Protein AF-A0A2N4YQC7-F1 (afdb_monomer)

Secondary structure (DSSP, 8-state):
-HHHHHHHHHHHHHHHHHHHHHTSSSSHHHHHHTT--HHHHHHHHHHHHHHHHHH-

Foldseek 3Di:
DVVVVVVVVVVVVLVVQLCLQQPCQLPPVNCVVVVDDNVRSVVCNVVSNVCSVVRD

Mean predicted aligned error: 2.24 Å

Structure (mmCIF, N/CA/C/O backbone):
data_AF-A0A2N4YQC7-F1
#
_entry.id   AF-A0A2N4YQC7-F1
#
loop_
_atom_site.group_PDB
_atom_site.id
_atom_site.type_symbol
_atom_site.label_atom_id
_atom_site.label_alt_id
_atom_site.label_comp_id
_atom_site.label_asym_id
_atom_site.label_entity_id
_atom_site.label_seq_id
_atom_site.pdbx_PDB_ins_code
_atom_site.Cartn_x
_atom_site.Cartn_y
_atom_site.Cartn_z
_atom_site.occupancy
_atom_site.B_iso_or_equiv
_atom_site.auth_seq_id
_atom_site.auth_comp_id
_atom_site.auth_asym_id
_atom_site.auth_atom_id
_atom_site.pdbx_PDB_model_num
ATOM 1 N N . MET A 1 1 ? 18.890 -6.952 -21.491 1.00 88.88 1 MET A N 1
ATOM 2 C CA . MET A 1 1 ? 18.576 -8.110 -20.621 1.00 88.88 1 MET A CA 1
ATOM 3 C C . MET A 1 1 ? 18.339 -7.674 -19.178 1.00 88.88 1 MET A C 1
ATOM 5 O O . MET A 1 1 ? 17.215 -7.815 -18.725 1.00 88.88 1 MET A O 1
ATOM 9 N N . LEU A 1 2 ? 19.320 -7.074 -18.485 1.00 96.88 2 LEU A N 1
ATOM 10 C CA . LEU A 1 2 ? 19.141 -6.613 -17.096 1.00 96.88 2 LEU A CA 1
ATOM 11 C C . LEU A 1 2 ? 17.969 -5.629 -16.920 1.00 96.88 2 LEU A C 1
ATOM 13 O O . LEU A 1 2 ? 17.126 -5.840 -16.059 1.00 96.88 2 LEU A O 1
ATOM 17 N N . ALA A 1 3 ? 17.870 -4.605 -17.775 1.00 98.00 3 ALA A N 1
ATOM 18 C CA . ALA A 1 3 ? 16.767 -3.640 -17.717 1.00 98.00 3 ALA A CA 1
ATOM 19 C C . ALA A 1 3 ? 15.386 -4.315 -17.816 1.00 98.00 3 ALA A C 1
ATOM 21 O O . ALA A 1 3 ? 14.497 -4.014 -17.033 1.00 98.00 3 ALA A O 1
ATOM 22 N N . THR A 1 4 ? 15.227 -5.284 -18.722 1.00 98.25 4 THR A N 1
ATOM 23 C CA . THR A 1 4 ? 13.984 -6.053 -18.883 1.00 98.25 4 THR A CA 1
ATOM 24 C C . THR A 1 4 ? 13.625 -6.834 -17.620 1.00 98.25 4 THR A C 1
ATOM 26 O O . THR A 1 4 ? 12.463 -6.851 -17.230 1.00 98.25 4 THR A O 1
ATOM 29 N N . LEU A 1 5 ? 14.614 -7.444 -16.956 1.00 98.56 5 LEU A N 1
ATOM 30 C CA . LEU A 1 5 ? 14.396 -8.155 -15.693 1.00 98.56 5 LEU A CA 1
ATOM 31 C C . LEU A 1 5 ? 13.950 -7.204 -14.578 1.00 98.56 5 LEU A C 1
ATOM 33 O O . LEU A 1 5 ? 13.026 -7.526 -13.839 1.00 98.56 5 LEU A O 1
ATOM 37 N N . LEU A 1 6 ? 14.565 -6.022 -14.483 1.00 98.44 6 LEU A N 1
ATOM 38 C CA . LEU A 1 6 ? 14.186 -5.013 -13.492 1.00 98.44 6 LEU A CA 1
ATOM 39 C C . LEU A 1 6 ? 12.781 -4.457 -13.752 1.00 98.44 6 LEU A C 1
ATOM 41 O O . LEU A 1 6 ? 12.003 -4.318 -12.815 1.00 98.44 6 LEU A O 1
ATOM 45 N N . VAL A 1 7 ? 12.423 -4.206 -15.013 1.00 98.38 7 VAL A N 1
ATOM 46 C CA . VAL A 1 7 ? 11.063 -3.789 -15.389 1.00 98.38 7 VAL A CA 1
ATOM 47 C C . VAL A 1 7 ? 10.043 -4.867 -15.024 1.00 98.38 7 VAL A C 1
ATOM 49 O O . VAL A 1 7 ? 9.024 -4.556 -14.415 1.00 98.38 7 VAL A O 1
ATOM 52 N N . ALA A 1 8 ? 10.324 -6.137 -15.335 1.00 98.31 8 ALA A N 1
ATOM 53 C CA . ALA A 1 8 ? 9.437 -7.244 -14.985 1.00 98.31 8 ALA A CA 1
ATOM 54 C C . ALA A 1 8 ? 9.264 -7.379 -13.463 1.00 98.31 8 ALA A C 1
ATOM 56 O O . ALA A 1 8 ? 8.148 -7.571 -12.986 1.00 98.31 8 ALA A O 1
ATOM 57 N N . LEU A 1 9 ? 10.346 -7.219 -12.695 1.00 98.38 9 LEU A N 1
ATOM 58 C CA . LEU A 1 9 ? 10.298 -7.207 -11.233 1.00 98.38 9 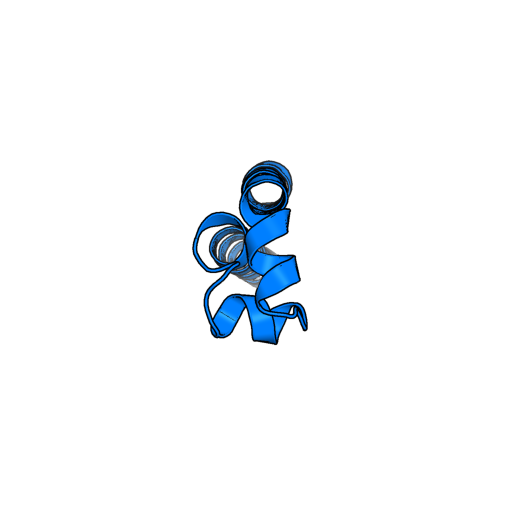LEU A CA 1
ATOM 59 C C . LEU A 1 9 ? 9.402 -6.077 -10.708 1.00 98.38 9 LEU A C 1
ATOM 61 O O . LEU A 1 9 ? 8.545 -6.321 -9.863 1.00 98.38 9 LEU A O 1
ATOM 65 N N . VAL A 1 10 ? 9.562 -4.857 -11.226 1.00 97.75 10 VAL A N 1
ATOM 66 C CA . VAL A 1 10 ? 8.736 -3.707 -10.829 1.00 97.75 10 VAL A CA 1
ATOM 67 C C . VAL A 1 10 ? 7.266 -3.931 -11.185 1.00 97.75 10 VAL A C 1
ATOM 69 O O . VAL A 1 10 ? 6.403 -3.638 -10.360 1.00 97.75 10 VAL A O 1
ATOM 72 N N . ALA A 1 11 ? 6.968 -4.500 -12.355 1.00 97.50 11 ALA A N 1
ATOM 73 C CA . ALA A 1 11 ? 5.600 -4.833 -12.749 1.00 97.50 11 ALA A CA 1
ATOM 74 C C . ALA A 1 11 ? 4.961 -5.862 -11.797 1.00 97.50 11 ALA A C 1
ATOM 76 O O . ALA A 1 11 ? 3.818 -5.693 -11.380 1.00 97.50 11 ALA A O 1
ATOM 77 N N . ILE A 1 12 ? 5.711 -6.892 -11.388 1.00 98.12 12 ILE A N 1
ATOM 78 C CA . ILE A 1 12 ? 5.248 -7.873 -10.392 1.00 98.12 12 ILE A CA 1
ATOM 79 C C . ILE A 1 12 ? 4.964 -7.192 -9.046 1.00 98.12 12 ILE A C 1
ATOM 81 O O . ILE A 1 12 ? 3.955 -7.495 -8.412 1.00 98.12 12 ILE A O 1
ATOM 85 N N . ILE A 1 13 ? 5.822 -6.260 -8.620 1.00 96.88 13 ILE A N 1
ATOM 86 C CA . ILE A 1 13 ? 5.621 -5.498 -7.380 1.00 96.88 13 ILE A CA 1
ATOM 87 C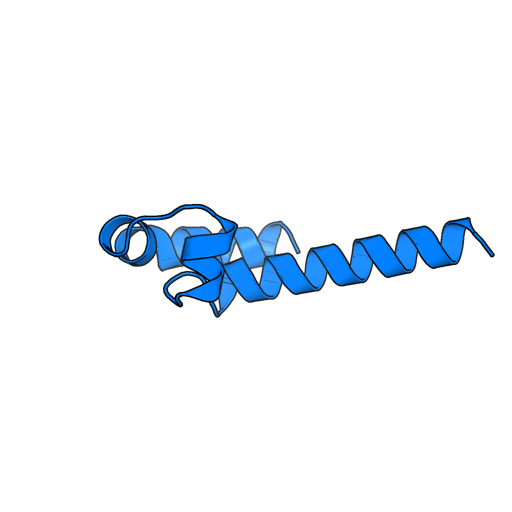 C . ILE A 1 13 ? 4.336 -4.655 -7.454 1.00 96.88 13 ILE A C 1
ATOM 89 O O . ILE A 1 13 ? 3.555 -4.697 -6.506 1.00 96.88 13 ILE A O 1
ATOM 93 N N . HIS A 1 14 ? 4.073 -3.956 -8.566 1.00 96.75 14 HIS A N 1
ATOM 94 C CA . HIS A 1 14 ? 2.843 -3.162 -8.737 1.00 96.75 14 HIS A CA 1
ATOM 95 C C . HIS A 1 14 ? 1.592 -4.039 -8.656 1.00 96.75 14 HIS A C 1
ATOM 97 O O . HIS A 1 14 ? 0.674 -3.731 -7.901 1.00 96.75 14 HIS A O 1
ATOM 103 N N . LEU A 1 15 ? 1.588 -5.188 -9.339 1.00 96.81 15 LEU A N 1
ATOM 104 C CA . LEU A 1 15 ? 0.473 -6.135 -9.273 1.00 96.81 15 LEU A CA 1
ATOM 105 C C . LEU A 1 15 ? 0.260 -6.684 -7.857 1.00 96.81 15 LEU A C 1
ATOM 107 O O . LEU A 1 15 ? -0.879 -6.819 -7.410 1.00 96.81 15 LEU A O 1
ATOM 111 N N . ALA A 1 16 ? 1.340 -6.992 -7.135 1.00 96.44 16 ALA A N 1
ATOM 112 C CA . ALA A 1 16 ? 1.246 -7.467 -5.759 1.00 96.44 16 ALA A CA 1
ATOM 113 C C . ALA A 1 16 ? 0.643 -6.402 -4.826 1.00 96.44 16 ALA A C 1
ATOM 115 O O . ALA A 1 16 ? -0.215 -6.732 -4.007 1.00 96.44 16 ALA A O 1
ATOM 116 N N . ILE A 1 17 ? 1.051 -5.137 -4.969 1.00 96.50 17 ILE A N 1
ATOM 117 C CA . ILE A 1 17 ? 0.509 -4.014 -4.190 1.00 96.50 17 ILE A CA 1
ATOM 118 C C . ILE A 1 17 ? -0.961 -3.778 -4.544 1.00 96.50 17 ILE A C 1
ATOM 120 O O . ILE A 1 17 ? -1.787 -3.746 -3.635 1.00 96.50 17 ILE A O 1
ATOM 124 N N . LEU A 1 18 ? -1.312 -3.733 -5.834 1.00 97.00 18 LEU A N 1
ATOM 125 C CA . LEU A 1 18 ? -2.697 -3.596 -6.297 1.00 97.00 18 LEU A CA 1
ATOM 126 C C . LEU A 1 18 ? -3.595 -4.673 -5.680 1.00 97.00 18 LEU A C 1
ATOM 128 O O . LEU A 1 18 ? -4.673 -4.374 -5.168 1.00 97.00 18 LEU A O 1
ATOM 132 N N . VAL A 1 19 ? -3.145 -5.933 -5.667 1.00 97.88 19 VAL A N 1
ATOM 133 C CA . VAL A 1 19 ? -3.922 -7.027 -5.069 1.00 97.88 19 VAL A CA 1
ATOM 134 C C . VAL A 1 19 ? -4.079 -6.853 -3.556 1.00 97.88 19 VAL A C 1
ATOM 136 O O . VAL A 1 19 ? -5.163 -7.103 -3.015 1.00 97.88 19 VAL A O 1
ATOM 139 N N . LEU A 1 20 ? -3.023 -6.413 -2.867 1.00 97.75 20 LEU A N 1
ATOM 140 C CA . LEU A 1 20 ? -3.082 -6.130 -1.435 1.00 97.75 20 LEU A CA 1
ATOM 141 C C . LEU A 1 20 ? -4.046 -4.980 -1.109 1.00 97.75 20 LEU A C 1
ATOM 143 O O . LEU A 1 20 ? -4.802 -5.098 -0.149 1.00 97.75 20 LEU A O 1
ATOM 147 N N . GLU A 1 21 ? -4.052 -3.914 -1.906 1.00 98.00 21 GLU A N 1
ATOM 148 C CA . GLU A 1 21 ? -4.877 -2.718 -1.700 1.00 98.00 21 GLU A CA 1
ATOM 149 C C . GLU A 1 21 ? -6.352 -2.933 -2.069 1.00 98.00 21 GLU A C 1
ATOM 151 O O . GLU A 1 21 ? -7.239 -2.518 -1.323 1.00 98.00 21 GLU A O 1
ATOM 156 N N . MET A 1 22 ? -6.643 -3.626 -3.176 1.00 97.56 22 MET A N 1
ATOM 157 C CA . MET A 1 22 ? -8.020 -3.788 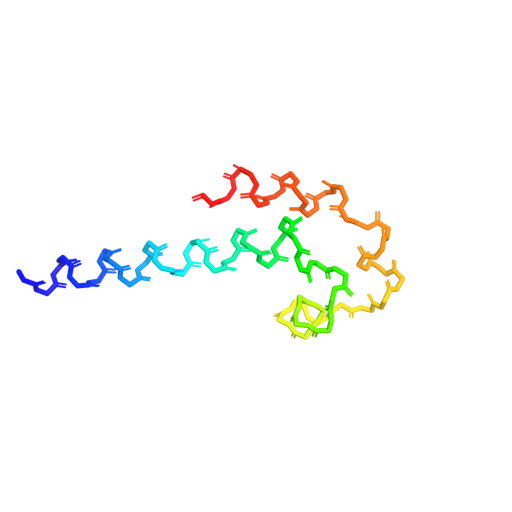-3.665 1.00 97.56 22 MET A CA 1
ATOM 158 C C . MET A 1 22 ? -8.761 -4.977 -3.058 1.00 97.56 22 MET A C 1
ATOM 160 O O . MET A 1 22 ? -9.969 -4.896 -2.839 1.00 97.56 22 MET A O 1
ATOM 164 N N . PHE A 1 23 ? -8.068 -6.092 -2.810 1.00 97.25 23 PHE A N 1
ATOM 165 C CA . PHE A 1 23 ? -8.728 -7.356 -2.460 1.00 97.25 23 PHE A CA 1
ATOM 166 C C . PHE A 1 23 ? -8.369 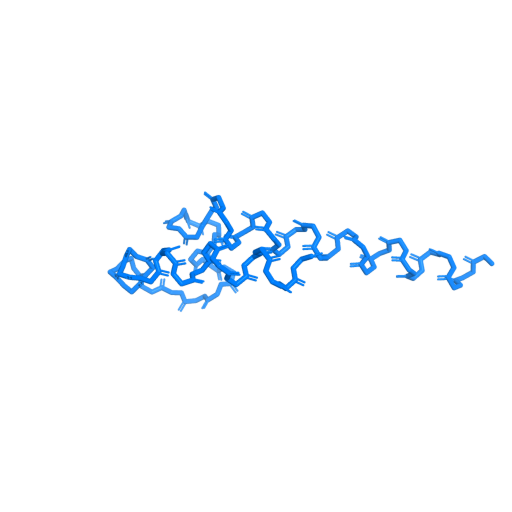-7.865 -1.065 1.00 97.25 23 PHE A C 1
ATOM 168 O O . PHE A 1 23 ? -9.189 -8.523 -0.427 1.00 97.25 23 PHE A O 1
ATOM 175 N N . LEU A 1 24 ? -7.155 -7.587 -0.579 1.00 98.25 24 LEU A N 1
ATOM 176 C CA . LEU A 1 24 ? -6.646 -8.163 0.673 1.00 98.25 24 LEU A CA 1
ATOM 177 C C . LEU A 1 24 ? -6.452 -7.138 1.799 1.00 98.25 24 LEU A C 1
ATOM 179 O O . LEU A 1 24 ? -5.866 -7.492 2.823 1.00 98.25 24 LEU A O 1
ATOM 183 N N . TRP A 1 25 ? -6.960 -5.912 1.650 1.00 98.38 25 TRP A N 1
ATOM 184 C CA . TRP A 1 25 ? -6.722 -4.805 2.586 1.00 98.38 25 TRP A CA 1
ATOM 185 C C . TRP A 1 25 ? -7.113 -5.143 4.032 1.00 98.38 25 TRP A C 1
ATOM 187 O O . TRP A 1 25 ? -6.330 -4.963 4.964 1.00 98.38 25 TRP A O 1
ATOM 197 N N . GLU A 1 26 ? -8.298 -5.728 4.224 1.00 98.38 26 GLU A N 1
ATOM 198 C CA . GLU A 1 26 ? -8.795 -6.154 5.543 1.00 98.38 26 GLU A CA 1
ATOM 199 C C . GLU A 1 26 ? -8.226 -7.519 5.988 1.00 98.38 26 GLU A C 1
ATOM 201 O O . GLU A 1 26 ? -8.235 -7.868 7.179 1.00 98.38 26 GLU A O 1
ATOM 206 N N . ALA A 1 27 ? -7.689 -8.302 5.048 1.00 98.12 27 ALA A N 1
ATOM 207 C CA . ALA A 1 27 ? -7.142 -9.623 5.323 1.00 98.12 27 ALA A CA 1
ATOM 208 C C . ALA A 1 27 ? -5.853 -9.531 6.168 1.00 98.12 27 ALA A C 1
ATOM 210 O O . ALA A 1 27 ? -5.141 -8.524 6.137 1.00 98.12 27 ALA A O 1
ATOM 211 N N . PRO A 1 28 ? -5.470 -10.599 6.898 1.00 98.12 28 PRO A N 1
ATOM 212 C CA . PRO A 1 28 ? -4.234 -10.603 7.683 1.00 98.12 28 PRO A CA 1
ATOM 213 C C . PRO A 1 28 ? -2.972 -10.312 6.861 1.00 98.12 28 PRO A C 1
ATOM 215 O O . PRO A 1 28 ? -1.972 -9.880 7.423 1.00 98.12 28 PRO A O 1
ATOM 218 N N . ALA A 1 29 ? -2.979 -10.590 5.554 1.00 97.69 29 ALA A N 1
ATOM 219 C CA . ALA A 1 29 ? -1.874 -10.258 4.658 1.00 97.69 29 ALA A CA 1
ATOM 220 C C . ALA A 1 29 ? -1.747 -8.739 4.442 1.00 97.69 29 ALA A C 1
ATOM 222 O O . ALA A 1 29 ? -0.687 -8.198 4.745 1.00 97.69 29 ALA A O 1
ATOM 223 N N . GLY A 1 30 ? -2.818 -8.051 4.020 1.00 97.56 30 GLY A N 1
ATOM 224 C CA . GLY A 1 30 ? -2.814 -6.595 3.832 1.00 97.56 30 GLY A CA 1
ATOM 225 C C . GLY A 1 30 ? -2.525 -5.849 5.132 1.00 97.56 30 GLY A C 1
ATOM 226 O O . GLY A 1 30 ? -1.604 -5.039 5.191 1.00 97.56 30 GLY A O 1
ATOM 227 N N . ARG A 1 31 ? -3.195 -6.222 6.230 1.00 98.25 31 ARG A N 1
ATOM 228 C CA . ARG A 1 31 ? -2.948 -5.601 7.543 1.00 98.25 31 ARG A CA 1
ATOM 229 C C . ARG A 1 31 ? -1.509 -5.756 8.030 1.00 98.25 31 ARG A C 1
ATOM 231 O O . ARG A 1 31 ? -0.987 -4.831 8.637 1.00 98.25 31 ARG A O 1
ATOM 238 N N . ARG A 1 32 ? -0.852 -6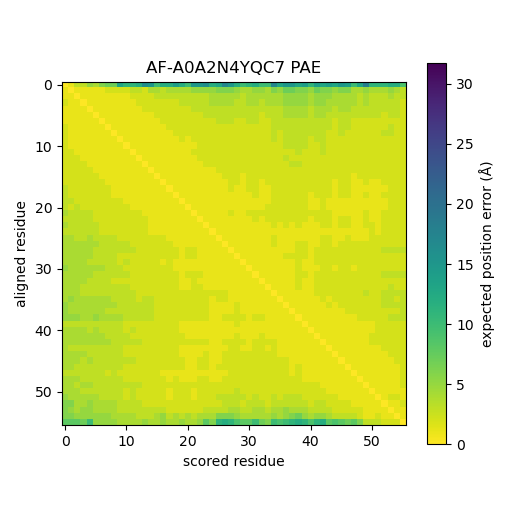.893 7.767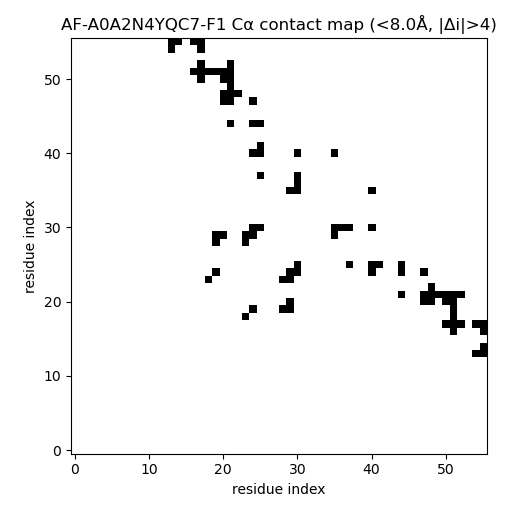 1.00 98.00 32 ARG A N 1
ATOM 239 C CA . ARG A 1 32 ? 0.572 -7.080 8.105 1.00 98.00 32 ARG A CA 1
ATOM 240 C C . ARG A 1 32 ? 1.493 -6.290 7.181 1.00 98.00 32 ARG A C 1
ATOM 242 O O . ARG A 1 32 ? 2.451 -5.710 7.674 1.00 98.00 32 ARG A O 1
ATOM 249 N N . ALA A 1 33 ? 1.202 -6.256 5.880 1.00 97.00 33 ALA A N 1
ATOM 250 C CA . ALA A 1 33 ? 2.004 -5.527 4.899 1.00 97.00 33 ALA A CA 1
ATOM 251 C C . ALA A 1 33 ? 2.041 -4.016 5.184 1.00 97.00 33 ALA A C 1
ATOM 253 O O . ALA A 1 33 ? 3.093 -3.399 5.061 1.00 97.00 33 ALA A O 1
ATOM 254 N N . PHE A 1 34 ? 0.914 -3.449 5.625 1.00 95.88 34 PHE A N 1
ATOM 255 C CA . PHE A 1 34 ? 0.765 -2.013 5.884 1.00 95.88 34 PHE A CA 1
ATOM 256 C C . PHE A 1 34 ? 0.709 -1.645 7.375 1.00 95.88 34 PHE A C 1
ATOM 258 O O . PHE A 1 34 ? 0.485 -0.487 7.714 1.00 95.88 34 PHE A O 1
ATOM 265 N N . ASN A 1 35 ? 0.916 -2.616 8.272 1.00 98.00 35 ASN A N 1
ATOM 266 C CA . ASN A 1 35 ? 0.865 -2.440 9.727 1.00 98.00 35 ASN A CA 1
ATOM 267 C C . ASN A 1 35 ? -0.426 -1.750 10.228 1.00 98.00 35 ASN A C 1
ATOM 269 O O . ASN A 1 35 ? -0.390 -0.766 10.968 1.00 98.00 35 ASN A O 1
ATOM 273 N N . LEU A 1 36 ? -1.582 -2.267 9.806 1.00 97.88 36 LEU A N 1
ATOM 274 C CA . LEU A 1 36 ? -2.897 -1.690 10.100 1.00 97.88 36 LEU A CA 1
ATOM 275 C C . LEU A 1 36 ? -3.598 -2.416 11.251 1.00 97.88 36 LEU A C 1
ATOM 277 O O . LEU A 1 36 ? -3.588 -3.650 11.341 1.00 97.88 36 LEU A O 1
ATOM 281 N N . SER A 1 37 ? -4.314 -1.653 12.079 1.00 98.38 37 SER A N 1
ATOM 282 C CA . SER A 1 37 ? -5.326 -2.228 12.966 1.00 98.38 37 SER A CA 1
ATOM 283 C C . SER A 1 37 ? -6.509 -2.764 12.148 1.00 98.38 37 SER A C 1
ATOM 285 O O . SER A 1 37 ? -6.744 -2.357 11.008 1.00 98.38 37 SER A O 1
ATOM 287 N N . ALA A 1 38 ? -7.269 -3.699 12.725 1.00 98.44 38 ALA A N 1
ATOM 288 C CA . ALA A 1 38 ? -8.454 -4.243 12.061 1.00 98.44 38 ALA A CA 1
ATOM 289 C C . ALA A 1 38 ? -9.525 -3.168 11.805 1.00 98.44 38 ALA A C 1
ATOM 291 O O . ALA A 1 38 ? -10.146 -3.168 10.745 1.00 98.44 38 ALA A O 1
ATOM 292 N N . ASP A 1 39 ? -9.707 -2.242 12.749 1.00 98.56 39 ASP A N 1
ATOM 293 C CA . ASP A 1 39 ? -10.706 -1.178 12.633 1.00 98.56 39 ASP A CA 1
ATOM 294 C C . ASP A 1 39 ? -10.324 -0.160 11.559 1.00 98.56 39 ASP A C 1
ATOM 296 O O . ASP A 1 39 ? -11.142 0.137 10.691 1.00 98.56 39 ASP A O 1
ATOM 300 N N . PHE A 1 40 ? -9.059 0.268 11.526 1.00 98.50 40 PHE A N 1
ATOM 301 C CA . PHE A 1 40 ? -8.583 1.199 10.506 1.00 98.50 40 PHE A CA 1
ATOM 302 C C . PHE A 1 40 ? -8.674 0.601 9.098 1.00 98.50 40 PHE A C 1
ATOM 304 O O . PHE A 1 40 ? -9.126 1.272 8.171 1.00 98.50 40 PHE A O 1
ATOM 311 N N . ALA A 1 41 ? -8.295 -0.672 8.922 1.00 98.50 41 ALA A N 1
ATOM 312 C CA . ALA A 1 41 ? -8.397 -1.343 7.626 1.00 98.50 41 ALA A CA 1
ATOM 313 C C . ALA A 1 41 ? -9.854 -1.413 7.135 1.00 98.50 41 ALA A C 1
ATOM 315 O O . ALA A 1 41 ? -10.135 -1.133 5.971 1.00 98.50 41 ALA A O 1
ATOM 316 N N . ARG A 1 42 ? -10.795 -1.709 8.038 1.00 98.50 42 ARG A N 1
ATOM 317 C CA . ARG A 1 42 ? -12.227 -1.756 7.724 1.00 98.50 42 ARG A CA 1
ATOM 318 C C . ARG A 1 42 ? -12.786 -0.385 7.342 1.00 98.50 42 ARG A C 1
ATOM 320 O O . ARG A 1 42 ? -13.532 -0.282 6.369 1.00 98.50 42 ARG A O 1
ATOM 327 N N . GLU A 1 43 ? -12.427 0.659 8.085 1.00 98.69 43 GLU A N 1
ATOM 328 C CA . GLU A 1 43 ? -12.883 2.035 7.838 1.00 98.69 43 GLU A CA 1
ATOM 329 C C . GLU A 1 43 ? -12.317 2.618 6.535 1.00 98.69 43 GLU A C 1
ATOM 331 O O . GLU A 1 43 ? -12.987 3.395 5.857 1.00 98.69 43 GLU A O 1
ATOM 336 N N . THR A 1 44 ? -11.115 2.198 6.137 1.00 98.50 44 THR A N 1
ATOM 337 C CA . THR A 1 44 ? -10.413 2.721 4.954 1.00 98.50 44 THR A CA 1
ATOM 338 C C . THR A 1 44 ? -10.498 1.826 3.716 1.00 98.50 44 THR A C 1
ATOM 340 O O . THR A 1 44 ? -9.909 2.164 2.693 1.00 98.50 44 THR A O 1
ATOM 343 N N . ARG A 1 45 ? -11.258 0.720 3.734 1.00 97.94 45 ARG A N 1
ATOM 344 C CA . ARG A 1 45 ? -11.288 -0.254 2.620 1.00 97.94 45 ARG A CA 1
ATOM 345 C C . ARG A 1 45 ? -11.603 0.356 1.247 1.00 97.94 45 ARG A C 1
ATOM 347 O O . ARG A 1 45 ? -11.038 -0.055 0.243 1.00 97.94 45 ARG A O 1
ATOM 354 N N . VAL A 1 46 ? -12.492 1.353 1.191 1.00 98.00 46 VAL A N 1
ATOM 355 C CA . VAL A 1 46 ? -12.872 2.012 -0.073 1.00 98.00 46 VAL A CA 1
ATOM 356 C C . VAL A 1 46 ? -11.758 2.936 -0.558 1.00 98.00 46 VAL A C 1
ATOM 358 O O . VAL A 1 46 ? -11.481 2.995 -1.753 1.00 98.00 46 VAL A O 1
ATOM 361 N N . LEU A 1 47 ? -11.087 3.629 0.368 1.00 97.75 47 LEU A N 1
ATOM 362 C CA . LEU A 1 47 ? -9.898 4.415 0.052 1.00 97.75 47 LEU A CA 1
ATOM 363 C C . LEU A 1 47 ? -8.808 3.506 -0.522 1.00 97.75 47 LEU A C 1
ATOM 365 O O . LEU A 1 47 ? -8.255 3.833 -1.563 1.00 97.75 47 LEU A O 1
ATOM 369 N N . ALA A 1 48 ? -8.555 2.360 0.109 1.00 97.69 48 ALA A N 1
ATOM 370 C CA . ALA A 1 48 ? -7.559 1.396 -0.343 1.00 97.69 48 ALA A CA 1
ATOM 371 C C . ALA A 1 48 ? -7.884 0.803 -1.718 1.00 97.69 48 ALA A C 1
ATOM 373 O O . ALA A 1 48 ? -7.013 0.750 -2.576 1.00 97.69 48 ALA A O 1
ATOM 374 N N . ALA A 1 49 ? -9.147 0.454 -1.981 1.00 97.06 49 ALA A N 1
ATOM 375 C CA . ALA A 1 49 ? -9.550 -0.015 -3.305 1.00 97.06 49 ALA A CA 1
ATOM 376 C C . ALA A 1 49 ? -9.318 1.045 -4.396 1.00 97.06 49 ALA A C 1
ATOM 378 O O . ALA A 1 49 ? -8.880 0.711 -5.496 1.00 97.06 49 ALA A O 1
ATOM 379 N N . ASN A 1 50 ? -9.556 2.325 -4.085 1.00 97.50 50 ASN A N 1
ATOM 380 C CA . ASN A 1 50 ? -9.221 3.420 -4.993 1.00 97.50 50 ASN A CA 1
ATOM 381 C C . ASN 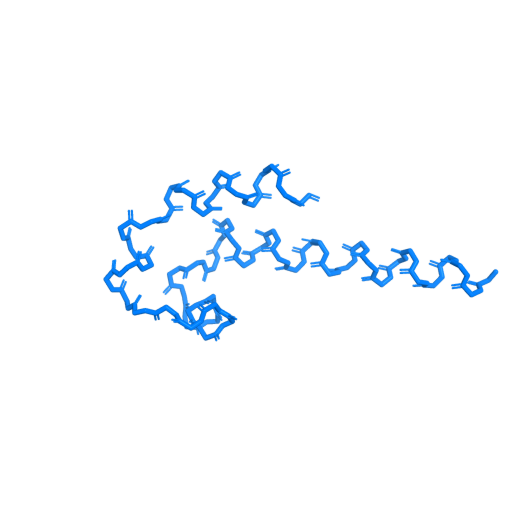A 1 50 ? -7.703 3.593 -5.135 1.00 97.50 50 ASN A C 1
ATOM 383 O O . ASN A 1 50 ? -7.236 3.795 -6.249 1.00 97.50 50 ASN A O 1
ATOM 387 N N . GLN A 1 51 ? -6.933 3.484 -4.046 1.00 95.88 51 GLN A N 1
ATOM 388 C CA . GLN A 1 51 ? -5.468 3.507 -4.108 1.00 95.88 51 GLN A CA 1
ATOM 389 C C . GLN A 1 51 ? -4.952 2.417 -5.044 1.00 95.88 51 GLN A C 1
ATOM 391 O O . GLN A 1 51 ? -4.252 2.745 -5.991 1.00 95.88 51 GLN A O 1
ATOM 396 N N . GLY A 1 52 ? -5.410 1.175 -4.892 1.00 95.00 52 GLY A N 1
ATOM 397 C CA . GLY A 1 52 ? -4.978 0.078 -5.754 1.00 95.00 52 GLY A CA 1
ATOM 398 C C . GLY A 1 52 ? -5.305 0.294 -7.229 1.00 95.00 52 GLY A C 1
ATOM 399 O O . GLY A 1 52 ? -4.489 -0.042 -8.078 1.00 95.00 52 GLY A O 1
ATOM 400 N N . LEU A 1 53 ? -6.446 0.915 -7.545 1.00 94.06 53 LEU A N 1
ATOM 401 C CA . LEU A 1 53 ? -6.813 1.247 -8.925 1.00 94.06 53 LEU A CA 1
ATOM 402 C C . LEU A 1 53 ? -5.962 2.380 -9.528 1.00 94.06 53 LEU A C 1
ATOM 404 O O . LEU A 1 53 ? -5.710 2.366 -10.728 1.00 94.06 53 LEU A O 1
ATOM 408 N N . TYR A 1 54 ? -5.574 3.380 -8.731 1.00 94.38 54 TYR A N 1
ATOM 409 C CA . TYR A 1 54 ? -4.772 4.519 -9.200 1.00 94.38 54 TYR A CA 1
ATOM 410 C C . TYR A 1 54 ? -3.258 4.258 -9.156 1.00 94.38 54 TYR A C 1
ATOM 412 O O . TYR A 1 54 ? -2.523 4.886 -9.917 1.00 94.38 54 TYR A O 1
ATOM 420 N N . ASN A 1 55 ? -2.800 3.381 -8.259 1.00 88.56 55 ASN A N 1
ATOM 421 C CA . ASN A 1 55 ? -1.386 3.118 -7.995 1.00 88.56 55 ASN A CA 1
ATOM 422 C C . ASN A 1 55 ? -0.838 1.903 -8.751 1.00 88.56 55 ASN A C 1
ATOM 424 O O . ASN A 1 55 ? 0.368 1.855 -8.994 1.00 88.56 55 ASN A O 1
ATOM 428 N N . GLY A 1 56 ? -1.673 0.902 -9.047 1.00 80.31 56 GLY A N 1
ATOM 429 C CA . GLY A 1 56 ? -1.253 -0.297 -9.781 1.00 80.31 56 GLY A CA 1
ATOM 430 C C . GLY A 1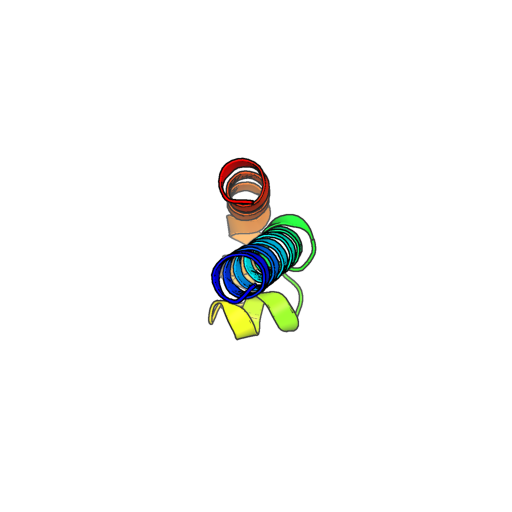 56 ? -1.287 -0.122 -11.289 1.00 80.31 56 GLY A C 1
ATOM 431 O O . GLY A 1 56 ? -0.430 -0.762 -11.937 1.00 80.31 56 GLY A O 1
#

pLDDT: mean 96.96, std 2.96, range [80.31, 98.69]

Solvent-accessible surface area (backbone atoms only — not comparable to full-atom values): 2985 Å² total; per-residue (Å²): 109,70,68,60,54,53,51,52,51,52,52,52,50,31,53,53,49,21,47,30,29,52,75,25,32,73,38,76,64,23,22,61,77,69,72,45,55,74,65,58,28,61,75,39,42,67,59,32,32,51,46,18,70,76,71,78

Sequence (56 aa):
MLATLLVALVAIIHLAILVLEMFLWEAPAGRRAFNLSADFARETRVLAANQGLYNG

InterPro domains:
  IPR009732 Protein of unknown function DUF1304 [PF06993] (8-56)
  IPR009732 Protein of unknown function DUF1304 [PTHR38446] (1-56)

Organism: Klebsiella variicola (NCBI:txid244366)

Radius of gyration: 12.98 Å; Cα contacts (8 Å, |Δi|>4): 47; chai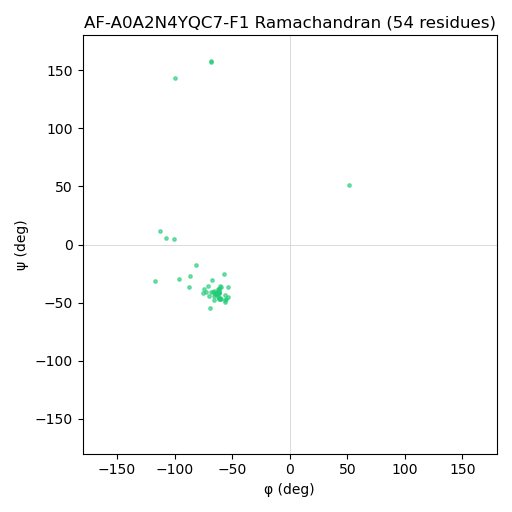ns: 1; bounding box: 32×15×34 Å